Protein AF-A0A371Q7P5-F1 (afdb_monomer_lite)

pLDDT: mean 92.56, std 6.41, range [63.56, 97.62]

Secondary structure (DSSP, 8-state):
-EEEEEESSHHHHHHHHHHH---EEEEPTTS-EEEEE--SS-EEEEEE--SSTT-

Radius of gyration: 10.83 Å; chains: 1; bounding box: 24×18×30 Å

Structure (mmCIF, N/CA/C/O backbone):
data_AF-A0A371Q7P5-F1
#
_entry.id   AF-A0A371Q7P5-F1
#
loop_
_atom_site.group_PDB
_atom_site.id
_atom_site.type_symbol
_atom_site.label_atom_id
_atom_site.label_alt_id
_atom_site.label_comp_id
_atom_site.label_asym_id
_atom_site.label_entity_id
_atom_site.label_seq_id
_atom_site.pdbx_PDB_ins_code
_atom_site.Cartn_x
_atom_site.Cartn_y
_atom_site.Cartn_z
_atom_site.occupancy
_atom_site.B_iso_or_equiv
_atom_site.auth_seq_id
_atom_site.auth_comp_id
_atom_site.auth_asym_id
_atom_site.auth_atom_id
_atom_site.pdbx_PDB_model_num
ATOM 1 N N . MET A 1 1 ? -15.104 -2.101 7.073 1.00 90.50 1 MET A N 1
ATOM 2 C CA . MET A 1 1 ? -14.793 -1.401 5.804 1.00 90.50 1 MET A CA 1
ATOM 3 C C . MET A 1 1 ? -13.339 -1.677 5.452 1.00 90.50 1 MET A C 1
ATOM 5 O O . MET A 1 1 ? -12.550 -1.861 6.375 1.00 90.50 1 MET A O 1
ATOM 9 N N . ARG A 1 2 ? -12.995 -1.757 4.164 1.00 94.12 2 ARG A N 1
ATOM 10 C CA . ARG A 1 2 ? -11.621 -2.003 3.708 1.00 94.12 2 ARG A CA 1
ATOM 11 C C . ARG A 1 2 ? -11.191 -0.894 2.756 1.00 94.12 2 ARG A C 1
ATOM 13 O O . ARG A 1 2 ? -11.974 -0.533 1.884 1.00 94.12 2 ARG A O 1
ATOM 20 N N . VAL A 1 3 ? -9.993 -0.356 2.955 1.00 96.50 3 VAL A N 1
ATOM 21 C CA . VAL A 1 3 ? -9.436 0.746 2.161 1.00 96.50 3 VAL A CA 1
ATOM 22 C C . VAL A 1 3 ? -8.117 0.298 1.549 1.00 96.50 3 VAL A C 1
ATOM 24 O O . VAL A 1 3 ? -7.283 -0.277 2.247 1.00 96.50 3 VAL A O 1
ATOM 27 N N . LEU A 1 4 ? -7.942 0.571 0.257 1.00 96.62 4 LEU A N 1
ATOM 28 C CA . LEU A 1 4 ? -6.665 0.433 -0.430 1.00 96.62 4 LEU A CA 1
ATOM 29 C C . LEU A 1 4 ? -5.970 1.797 -0.450 1.00 96.62 4 LEU A C 1
ATOM 31 O O . LEU A 1 4 ? -6.506 2.757 -0.999 1.00 96.62 4 LEU A O 1
ATOM 35 N N . VAL A 1 5 ? -4.783 1.869 0.140 1.00 96.56 5 VAL A N 1
ATOM 36 C CA . VAL A 1 5 ? -3.893 3.028 0.083 1.00 96.56 5 VAL A CA 1
ATOM 37 C C . VAL A 1 5 ? -2.820 2.734 -0.958 1.00 96.56 5 VAL A C 1
ATOM 39 O O . VAL A 1 5 ? -2.045 1.792 -0.800 1.00 96.56 5 VAL A O 1
ATOM 42 N N . VAL A 1 6 ? -2.784 3.527 -2.026 1.00 95.94 6 VAL A N 1
ATOM 43 C CA . VAL A 1 6 ? -1.774 3.407 -3.083 1.00 95.94 6 VAL A CA 1
ATOM 44 C C . VAL A 1 6 ? -0.775 4.543 -2.934 1.00 95.94 6 VAL A C 1
ATOM 46 O O . VAL A 1 6 ? -1.161 5.709 -2.887 1.00 95.94 6 VAL A O 1
ATOM 49 N N . THR A 1 7 ? 0.501 4.193 -2.841 1.00 96.19 7 THR A N 1
ATOM 50 C CA . THR A 1 7 ? 1.615 5.131 -2.716 1.00 96.19 7 THR A CA 1
ATOM 51 C C . THR A 1 7 ? 2.539 5.024 -3.922 1.00 96.19 7 THR A C 1
ATOM 53 O O . THR A 1 7 ? 2.545 4.018 -4.640 1.00 96.19 7 THR A O 1
ATOM 56 N N . ALA A 1 8 ? 3.341 6.064 -4.142 1.00 95.44 8 ALA A N 1
ATOM 57 C CA . ALA A 1 8 ? 4.293 6.075 -5.241 1.00 95.44 8 ALA A CA 1
ATOM 58 C C . ALA A 1 8 ? 5.526 5.230 -4.911 1.00 95.44 8 ALA A C 1
ATOM 60 O O . ALA A 1 8 ? 6.056 4.536 -5.773 1.00 95.44 8 ALA A O 1
ATOM 61 N N . VAL A 1 9 ? 5.988 5.260 -3.659 1.00 95.19 9 VAL A N 1
ATOM 62 C CA . VAL A 1 9 ? 7.220 4.568 -3.253 1.00 95.19 9 VAL A CA 1
ATOM 63 C C . VAL A 1 9 ? 6.999 3.612 -2.083 1.00 95.19 9 VAL A C 1
ATOM 65 O O . VAL A 1 9 ? 6.098 3.790 -1.261 1.00 95.19 9 VAL A O 1
ATOM 68 N N . ALA A 1 10 ? 7.856 2.588 -1.986 1.00 96.00 10 ALA A N 1
ATOM 69 C CA . ALA A 1 10 ? 7.789 1.572 -0.931 1.00 96.00 10 ALA A CA 1
ATOM 70 C C . ALA A 1 10 ? 7.931 2.164 0.481 1.00 96.00 10 ALA A C 1
ATOM 72 O O . ALA A 1 10 ? 7.248 1.720 1.399 1.00 96.00 10 ALA A O 1
ATOM 73 N N . ALA A 1 11 ? 8.749 3.210 0.639 1.00 96.19 11 ALA A N 1
ATOM 74 C CA . ALA A 1 11 ? 8.938 3.883 1.923 1.00 96.19 11 ALA A CA 1
ATOM 75 C C . ALA A 1 11 ? 7.640 4.518 2.459 1.00 96.19 11 ALA A C 1
ATOM 77 O O . ALA A 1 11 ? 7.366 4.439 3.653 1.00 96.19 11 ALA A O 1
ATOM 78 N N . GLU A 1 12 ? 6.809 5.096 1.586 1.00 97.62 12 GLU A N 1
ATOM 79 C CA . GLU A 1 12 ? 5.504 5.656 1.965 1.00 97.62 12 GLU A CA 1
ATOM 80 C C . GLU A 1 12 ? 4.541 4.550 2.407 1.00 97.62 12 GLU A C 1
ATOM 82 O O . GLU A 1 12 ? 3.890 4.673 3.445 1.00 97.62 12 GLU A O 1
ATOM 87 N N . ARG A 1 13 ? 4.490 3.437 1.659 1.00 96.94 13 ARG A N 1
ATOM 88 C CA . ARG A 1 13 ? 3.693 2.256 2.020 1.00 96.94 13 ARG A CA 1
ATOM 89 C C . ARG A 1 13 ? 4.075 1.746 3.408 1.00 96.94 13 ARG A C 1
ATOM 91 O O . ARG A 1 13 ? 3.205 1.445 4.225 1.00 96.94 13 ARG A O 1
ATOM 98 N N . ASP A 1 14 ? 5.374 1.649 3.669 1.00 95.25 14 ASP A N 1
ATOM 99 C CA . ASP A 1 14 ? 5.892 1.137 4.933 1.00 95.25 14 ASP A CA 1
ATOM 100 C C . ASP A 1 14 ? 5.631 2.118 6.090 1.00 95.25 14 ASP A C 1
ATOM 102 O O . ASP A 1 14 ? 5.291 1.675 7.185 1.00 95.25 14 ASP A O 1
ATOM 106 N N . ALA A 1 15 ? 5.659 3.434 5.848 1.00 96.69 15 ALA A N 1
ATOM 107 C CA . ALA A 1 15 ? 5.265 4.441 6.836 1.00 96.69 15 ALA A CA 1
ATOM 108 C C . ALA A 1 15 ? 3.770 4.366 7.196 1.00 96.69 15 ALA A C 1
ATOM 110 O O . ALA A 1 15 ? 3.415 4.393 8.376 1.00 96.69 15 ALA A O 1
ATOM 111 N N . VAL A 1 16 ? 2.887 4.219 6.199 1.00 95.12 16 VAL A N 1
ATOM 112 C CA . VAL A 1 16 ? 1.445 4.020 6.434 1.00 95.12 16 VAL A CA 1
ATOM 113 C C . VAL A 1 16 ? 1.210 2.733 7.220 1.00 95.12 16 VAL A C 1
ATOM 115 O O . VAL A 1 16 ? 0.436 2.725 8.175 1.00 95.12 16 VAL A O 1
ATOM 118 N N . CYS A 1 17 ? 1.897 1.654 6.848 1.00 94.44 17 CYS A N 1
ATOM 119 C CA . CYS A 1 17 ? 1.822 0.396 7.573 1.00 94.44 17 CYS A CA 1
ATOM 120 C C . CYS A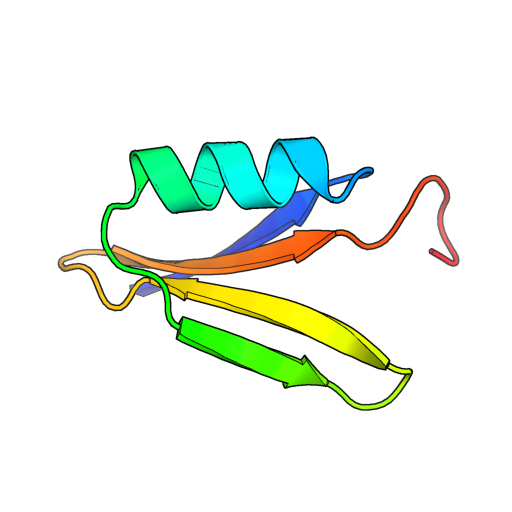 1 17 ? 2.282 0.544 9.035 1.00 94.44 17 CYS A C 1
ATOM 122 O O . CYS A 1 17 ? 1.560 0.131 9.939 1.00 94.44 17 CYS A O 1
ATOM 124 N N . ALA A 1 18 ? 3.420 1.199 9.286 1.00 94.06 18 ALA A N 1
ATOM 125 C CA . ALA A 1 18 ? 3.918 1.443 10.639 1.00 94.06 18 ALA A CA 1
ATOM 126 C C . ALA A 1 18 ? 2.919 2.241 11.495 1.00 94.06 18 ALA A C 1
ATOM 128 O O . ALA A 1 18 ? 2.726 1.931 12.669 1.00 94.06 18 ALA A O 1
ATOM 129 N N . ALA A 1 19 ? 2.234 3.224 10.903 1.00 93.62 19 ALA A N 1
ATOM 130 C CA . ALA A 1 19 ? 1.178 3.979 11.576 1.00 93.62 19 ALA A CA 1
ATOM 131 C C . ALA A 1 19 ? -0.084 3.137 11.853 1.00 93.62 19 ALA A C 1
ATOM 133 O O . ALA A 1 19 ? -0.789 3.386 12.829 1.00 93.62 19 ALA A O 1
ATOM 134 N N . ALA A 1 20 ? -0.368 2.136 11.014 1.00 90.88 20 ALA A N 1
ATOM 135 C CA . ALA A 1 20 ? -1.505 1.229 11.165 1.00 90.88 20 ALA A CA 1
ATOM 136 C C . ALA A 1 20 ? -1.272 0.107 12.199 1.00 90.88 20 ALA A C 1
ATOM 138 O O . ALA A 1 20 ? -2.225 -0.576 12.582 1.00 90.88 20 ALA A O 1
ATOM 139 N N . GLY A 1 21 ? -0.032 -0.083 12.662 1.00 88.19 21 GLY A N 1
ATOM 140 C CA . GLY A 1 21 ? 0.355 -1.125 13.611 1.00 88.19 21 GLY A CA 1
ATOM 141 C C . GLY A 1 21 ? 0.889 -2.377 12.914 1.00 88.19 21 GLY A C 1
ATOM 142 O O . GLY A 1 21 ? 1.777 -2.303 12.068 1.00 88.19 21 GLY A O 1
ATOM 143 N N . THR A 1 22 ? 0.398 -3.556 13.298 1.00 89.44 22 THR A N 1
ATOM 144 C CA . THR A 1 22 ? 0.854 -4.820 12.704 1.00 89.44 22 THR A CA 1
ATOM 145 C C . THR A 1 22 ? 0.322 -4.966 11.281 1.00 89.44 22 THR A C 1
ATOM 147 O O . THR A 1 22 ? -0.894 -5.028 11.080 1.00 89.44 22 THR A O 1
ATOM 150 N N . CYS A 1 23 ? 1.229 -5.095 10.309 1.00 94.19 23 CYS A N 1
ATOM 151 C CA . CYS A 1 23 ? 0.871 -5.513 8.959 1.00 94.19 23 CYS A CA 1
ATOM 152 C C . CYS A 1 23 ? 1.527 -6.829 8.573 1.00 94.19 23 CYS A C 1
ATOM 154 O O . CYS A 1 23 ? 2.700 -7.068 8.857 1.00 94.19 23 CYS A O 1
ATOM 156 N N . GLU A 1 24 ? 0.788 -7.618 7.811 1.00 95.88 24 GLU A N 1
ATOM 157 C CA . GLU A 1 24 ? 1.307 -8.781 7.104 1.00 95.88 24 GLU A CA 1
ATOM 158 C C . GLU A 1 24 ? 1.701 -8.392 5.678 1.00 95.88 24 GLU A C 1
ATOM 160 O O . GLU A 1 24 ? 1.108 -7.492 5.078 1.00 95.88 24 GLU A O 1
ATOM 165 N N . GLU A 1 25 ? 2.712 -9.057 5.126 1.00 95.81 25 GLU A N 1
ATOM 166 C CA . GLU A 1 25 ? 3.079 -8.911 3.719 1.00 95.81 25 GLU A CA 1
ATOM 167 C C . GLU A 1 25 ? 2.367 -9.969 2.876 1.00 95.81 25 GLU A C 1
ATOM 169 O O . GLU A 1 25 ? 2.301 -11.137 3.254 1.00 95.81 25 GLU A O 1
ATOM 174 N N . ALA A 1 26 ? 1.869 -9.567 1.711 1.00 96.00 26 ALA A N 1
ATOM 175 C CA . ALA A 1 26 ? 1.380 -10.469 0.682 1.00 96.00 26 ALA A CA 1
ATOM 176 C C . ALA A 1 26 ? 1.939 -10.048 -0.679 1.00 96.00 26 ALA A C 1
ATOM 178 O O . ALA A 1 26 ? 1.876 -8.876 -1.050 1.00 96.00 26 ALA A O 1
ATOM 179 N N . VAL A 1 27 ? 2.455 -11.009 -1.440 1.00 96.44 27 VAL A N 1
ATOM 180 C CA . VAL A 1 27 ? 2.905 -10.772 -2.816 1.00 96.44 27 VAL A CA 1
ATOM 181 C C . VAL A 1 27 ? 1.720 -10.945 -3.760 1.00 96.44 27 VAL A C 1
ATOM 183 O O . VAL A 1 27 ? 1.019 -11.956 -3.717 1.00 96.44 27 VAL A O 1
ATOM 186 N N . LEU A 1 28 ? 1.487 -9.948 -4.607 1.00 93.81 28 LEU A N 1
ATOM 187 C CA . LEU A 1 28 ? 0.454 -9.961 -5.634 1.00 93.81 28 LEU A CA 1
ATOM 188 C C . LEU A 1 28 ? 1.012 -10.468 -6.972 1.00 93.81 28 LEU A C 1
ATOM 190 O O . LEU A 1 28 ? 2.222 -10.393 -7.217 1.00 93.81 28 LEU A O 1
ATOM 194 N N . PRO A 1 29 ? 0.141 -10.937 -7.885 1.00 92.75 29 PRO A N 1
ATOM 195 C CA . PRO A 1 29 ? 0.518 -11.124 -9.281 1.00 92.75 29 PRO A CA 1
ATOM 196 C C . PRO A 1 29 ? 1.174 -9.853 -9.839 1.00 92.75 29 PRO A C 1
ATOM 198 O O . PRO A 1 29 ? 0.734 -8.744 -9.547 1.00 92.75 29 PRO A O 1
ATOM 201 N N . GLY A 1 30 ? 2.250 -10.012 -10.608 1.00 87.88 30 GLY A N 1
ATOM 202 C CA . GLY A 1 30 ? 3.081 -8.885 -11.051 1.00 87.88 30 GLY A CA 1
ATOM 203 C C . GLY A 1 30 ? 4.205 -8.505 -10.079 1.00 87.88 30 GLY A C 1
ATOM 204 O O . GLY A 1 30 ? 4.966 -7.593 -10.372 1.00 87.88 30 GLY A O 1
ATOM 205 N N . GLY A 1 31 ? 4.355 -9.215 -8.953 1.00 91.00 31 GLY A N 1
ATOM 206 C CA . GLY A 1 31 ? 5.490 -9.053 -8.035 1.00 91.00 31 GLY A CA 1
ATOM 207 C C . GLY A 1 31 ? 5.350 -7.893 -7.048 1.00 91.00 31 GLY A C 1
ATOM 208 O O . GLY A 1 31 ? 6.263 -7.636 -6.265 1.00 91.00 31 GLY A O 1
ATOM 209 N N . TYR A 1 32 ? 4.208 -7.206 -7.048 1.00 92.25 32 TYR A N 1
ATOM 210 C CA . TYR A 1 32 ? 3.938 -6.128 -6.109 1.00 92.2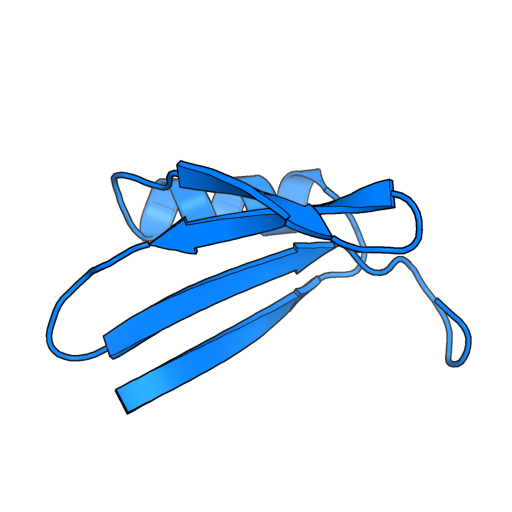5 32 TYR A CA 1
ATOM 211 C C . TYR A 1 32 ? 3.788 -6.652 -4.679 1.00 92.25 32 TYR A C 1
ATOM 213 O O . TYR A 1 32 ? 3.100 -7.642 -4.431 1.00 92.25 32 TYR A O 1
ATOM 221 N N . ALA A 1 33 ? 4.377 -5.941 -3.721 1.00 95.81 33 ALA A N 1
ATOM 222 C CA . ALA A 1 33 ? 4.257 -6.260 -2.303 1.00 95.81 33 ALA A CA 1
ATOM 223 C C . ALA A 1 33 ? 3.163 -5.406 -1.640 1.00 95.81 33 ALA A C 1
ATOM 225 O O . ALA A 1 33 ? 3.295 -4.183 -1.509 1.00 95.81 33 ALA A O 1
ATOM 226 N N . LEU A 1 34 ? 2.099 -6.075 -1.196 1.00 97.06 34 LEU A N 1
ATOM 227 C CA . LEU A 1 34 ? 0.980 -5.516 -0.445 1.00 97.06 34 LEU A CA 1
ATOM 228 C C . LEU A 1 34 ? 1.237 -5.649 1.062 1.00 97.06 34 LEU A C 1
ATOM 230 O O . LEU A 1 34 ? 1.563 -6.732 1.544 1.00 97.06 34 LEU A O 1
ATOM 234 N N . ARG A 1 35 ? 1.041 -4.570 1.821 1.00 97.50 35 ARG A N 1
ATOM 235 C CA . ARG A 1 35 ? 1.020 -4.586 3.293 1.00 97.50 35 ARG A CA 1
ATOM 236 C C . ARG A 1 35 ? -0.426 -4.579 3.769 1.00 97.50 35 ARG A C 1
ATOM 238 O O . ARG A 1 35 ? -1.189 -3.704 3.376 1.00 97.50 35 ARG A O 1
ATOM 245 N N . ARG A 1 36 ? -0.812 -5.521 4.622 1.00 96.50 36 ARG A N 1
ATOM 246 C CA . ARG A 1 36 ? -2.185 -5.676 5.106 1.00 96.50 36 ARG A CA 1
ATOM 247 C C . ARG A 1 36 ? -2.271 -5.455 6.608 1.00 96.50 36 ARG A C 1
ATOM 249 O O . ARG A 1 36 ? -1.751 -6.268 7.362 1.00 96.50 36 ARG A O 1
ATOM 256 N N . ALA A 1 37 ? -2.995 -4.425 7.033 1.00 94.50 37 ALA A N 1
ATOM 257 C CA . ALA A 1 37 ? -3.317 -4.173 8.434 1.00 94.50 37 ALA A CA 1
ATOM 258 C C . ALA A 1 37 ? -4.784 -4.533 8.717 1.00 94.50 37 ALA A C 1
ATOM 260 O O . ALA A 1 37 ? -5.721 -3.890 8.231 1.00 94.50 37 ALA A O 1
ATOM 261 N N . SER A 1 38 ? -4.994 -5.568 9.528 1.00 88.56 38 SER A N 1
ATOM 262 C CA . SER A 1 38 ? -6.324 -6.054 9.918 1.00 88.56 38 SER A CA 1
ATOM 263 C C . SER A 1 38 ? -6.829 -5.344 11.180 1.00 88.56 38 SER A C 1
ATOM 265 O O . SER A 1 38 ? -7.117 -5.980 12.192 1.00 88.56 38 SER A O 1
ATOM 267 N 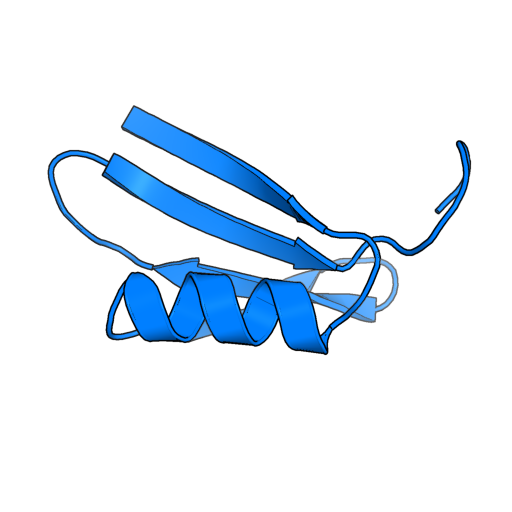N . A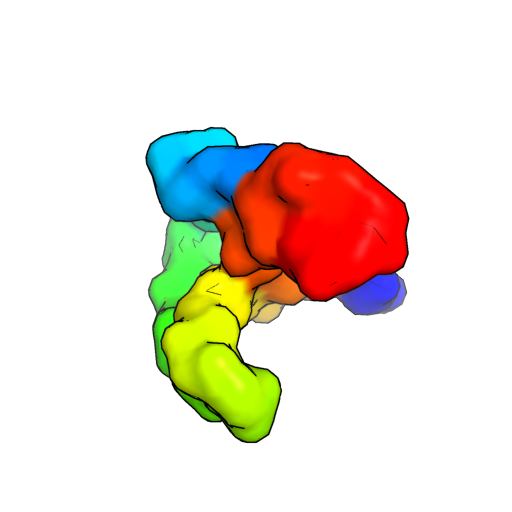LA A 1 39 ? -6.922 -4.014 11.130 1.00 82.25 39 ALA A N 1
ATOM 268 C CA . ALA A 1 39 ? -7.450 -3.199 12.224 1.00 82.25 39 ALA A CA 1
ATOM 269 C C . ALA A 1 39 ? -8.984 -3.044 12.147 1.00 82.25 39 ALA A C 1
ATOM 271 O O . ALA A 1 39 ? -9.608 -3.206 11.094 1.00 82.25 39 ALA A O 1
ATOM 272 N N . ARG A 1 40 ? -9.615 -2.726 13.285 1.00 84.25 40 ARG A N 1
ATOM 273 C CA . ARG A 1 40 ? -11.029 -2.316 13.364 1.00 84.25 40 ARG A CA 1
ATOM 274 C C . ARG A 1 40 ? -11.107 -0.838 13.768 1.00 84.25 40 ARG A C 1
ATOM 276 O O . ARG A 1 40 ? -10.297 -0.416 14.586 1.00 84.25 40 ARG A O 1
ATOM 283 N N . PRO A 1 41 ? -12.074 -0.060 13.242 1.00 89.31 41 PRO A N 1
ATOM 284 C CA . PRO A 1 41 ? -13.177 -0.474 12.360 1.00 89.31 41 PRO A CA 1
ATOM 285 C C . PRO A 1 41 ? -12.812 -0.554 10.862 1.00 89.31 41 PRO A C 1
ATOM 287 O O . PRO A 1 41 ? -13.622 -1.027 10.054 1.00 89.31 41 PRO A O 1
ATOM 290 N N . VAL A 1 42 ? -11.610 -0.108 10.485 1.00 90.69 42 VAL A N 1
ATOM 291 C CA . VAL A 1 42 ? -11.137 -0.054 9.095 1.00 90.69 42 VAL A CA 1
ATOM 292 C C . VAL A 1 42 ? -9.897 -0.924 8.928 1.00 90.69 42 VAL A C 1
ATOM 294 O O . VAL A 1 42 ? -8.891 -0.699 9.594 1.00 90.69 42 VAL A O 1
ATOM 297 N N . ALA A 1 43 ? -9.970 -1.880 8.004 1.00 94.25 43 ALA A N 1
ATOM 298 C CA . ALA A 1 43 ? -8.809 -2.636 7.552 1.00 94.25 43 ALA A CA 1
ATOM 299 C C . ALA A 1 43 ? -8.132 -1.902 6.388 1.00 94.25 43 ALA A C 1
ATOM 301 O O . ALA A 1 43 ? -8.822 -1.387 5.501 1.00 94.25 43 ALA A O 1
ATOM 302 N N . LEU A 1 44 ? -6.801 -1.894 6.373 1.00 96.81 44 LEU A N 1
ATOM 303 C CA . LEU A 1 44 ? -6.003 -1.255 5.330 1.00 96.81 44 LEU A CA 1
ATOM 304 C C . LEU A 1 44 ? -5.250 -2.306 4.520 1.00 96.81 44 LEU A C 1
ATOM 306 O O . LEU A 1 44 ? -4.639 -3.214 5.081 1.00 96.81 44 LEU A O 1
ATOM 310 N N . ASP A 1 45 ? -5.270 -2.144 3.206 1.00 97.19 45 ASP A N 1
ATOM 311 C CA . ASP A 1 45 ? -4.272 -2.711 2.309 1.00 97.19 45 ASP A CA 1
ATOM 312 C C . ASP A 1 45 ? -3.445 -1.542 1.759 1.00 97.19 45 ASP A C 1
ATOM 314 O O . ASP A 1 45 ? -4.006 -0.528 1.351 1.00 97.19 45 ASP A O 1
ATOM 318 N N . VAL A 1 46 ? -2.120 -1.649 1.775 1.00 97.44 46 VAL A N 1
ATOM 319 C CA . VAL A 1 46 ? -1.204 -0.576 1.372 1.00 97.44 46 VAL A CA 1
ATOM 320 C C . VAL A 1 46 ? -0.265 -1.112 0.301 1.00 97.44 46 VAL A C 1
ATOM 322 O O . VAL A 1 46 ? 0.424 -2.113 0.510 1.00 97.44 46 VAL A O 1
ATOM 325 N N . LEU A 1 47 ? -0.232 -0.447 -0.848 1.00 97.25 47 LEU A N 1
ATOM 326 C CA . LEU A 1 47 ? 0.508 -0.852 -2.037 1.00 97.25 47 LEU A CA 1
ATOM 327 C C . LEU A 1 47 ? 1.394 0.301 -2.508 1.00 97.25 47 LEU A C 1
ATOM 329 O O . LEU A 1 47 ? 0.911 1.417 -2.641 1.00 97.25 47 LEU A O 1
ATOM 333 N N . ALA A 1 48 ? 2.657 0.016 -2.821 1.00 96.69 48 ALA A N 1
ATOM 334 C CA . ALA A 1 48 ? 3.490 0.935 -3.589 1.00 96.69 48 ALA A CA 1
ATOM 335 C C . ALA A 1 48 ? 3.409 0.542 -5.067 1.00 96.69 48 ALA A C 1
ATOM 337 O O . ALA A 1 48 ? 3.888 -0.534 -5.426 1.00 96.69 48 ALA A O 1
ATOM 338 N N . ALA A 1 49 ? 2.776 1.381 -5.887 1.00 94.38 49 ALA A N 1
ATOM 339 C CA . ALA A 1 49 ? 2.563 1.107 -7.309 1.00 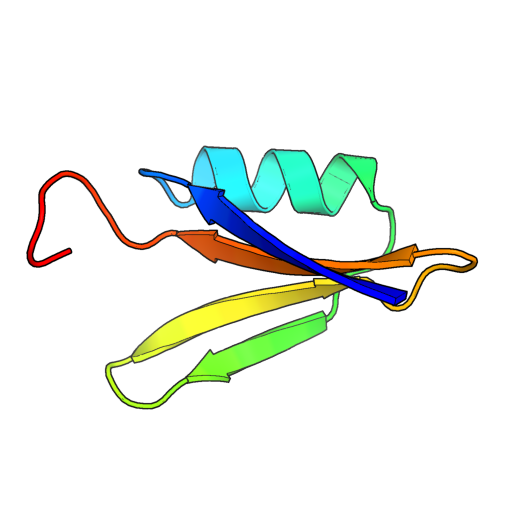94.38 49 ALA A CA 1
ATOM 340 C C . ALA A 1 49 ? 3.610 1.785 -8.208 1.00 94.38 49 ALA A C 1
ATOM 342 O O . ALA A 1 49 ? 3.859 1.323 -9.307 1.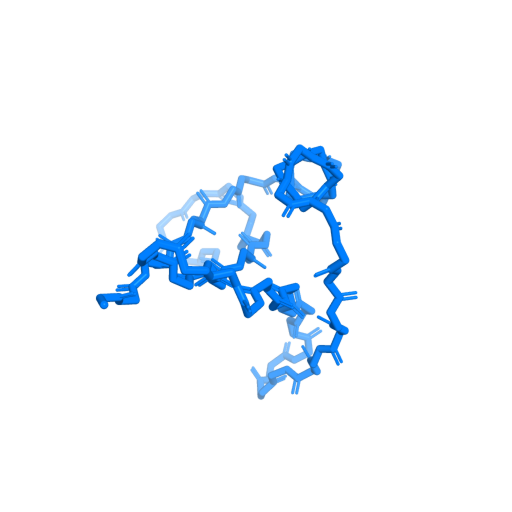00 94.38 49 ALA A O 1
ATOM 343 N N . GLY A 1 50 ? 4.312 2.816 -7.730 1.00 92.19 50 GLY A N 1
ATOM 344 C CA . GLY A 1 50 ? 5.217 3.610 -8.567 1.00 92.19 50 GLY A CA 1
ATOM 345 C C . GLY A 1 50 ? 4.588 4.932 -9.008 1.00 92.19 50 GLY A C 1
ATOM 346 O O . GLY A 1 50 ? 3.522 5.329 -8.539 1.00 92.19 50 GLY A O 1
ATOM 347 N N . VAL A 1 51 ? 5.279 5.649 -9.896 1.00 91.12 51 VAL A N 1
ATOM 348 C CA . VAL A 1 51 ? 4.845 6.957 -10.410 1.00 91.12 51 VAL A CA 1
ATOM 349 C C . VAL A 1 51 ? 4.370 6.810 -11.852 1.00 91.12 51 VAL A C 1
ATOM 351 O O . VAL A 1 51 ? 5.130 6.372 -12.713 1.00 91.12 51 VAL A O 1
ATOM 354 N N . GLY A 1 52 ? 3.145 7.255 -12.129 1.00 88.44 52 GLY A N 1
ATOM 355 C CA . GLY A 1 52 ? 2.583 7.325 -13.478 1.00 88.44 52 GLY A CA 1
ATOM 356 C C . GLY A 1 52 ? 1.315 6.484 -13.652 1.00 88.44 52 GLY A C 1
ATOM 357 O O . GLY A 1 52 ? 0.967 5.692 -12.785 1.00 88.44 52 GLY A O 1
ATOM 358 N N . PRO A 1 53 ? 0.598 6.658 -14.774 1.00 74.94 53 PRO A N 1
ATOM 359 C CA . PRO A 1 53 ? -0.703 6.022 -14.997 1.00 74.94 53 PRO A CA 1
ATOM 360 C C . PRO A 1 53 ? -0.625 4.517 -15.297 1.00 74.94 53 PRO A C 1
ATOM 362 O O . PRO A 1 53 ? -1.652 3.848 -15.283 1.00 74.94 53 PRO A O 1
ATOM 365 N N . ALA A 1 54 ? 0.569 4.003 -15.604 1.00 72.75 54 ALA A N 1
ATOM 366 C CA . ALA A 1 54 ? 0.824 2.589 -15.889 1.00 72.75 54 ALA A CA 1
ATOM 367 C C . ALA A 1 54 ? 1.649 1.898 -14.788 1.00 72.75 54 ALA A C 1
ATOM 369 O O . ALA A 1 54 ? 2.142 0.794 -15.014 1.00 72.75 54 ALA A O 1
ATOM 370 N N . ALA A 1 55 ? 1.851 2.585 -13.660 1.00 63.56 55 ALA A N 1
ATOM 371 C CA . ALA A 1 55 ? 2.577 2.078 -12.506 1.00 63.56 55 ALA A CA 1
ATOM 372 C C . ALA A 1 55 ? 1.665 1.188 -11.645 1.00 63.56 55 ALA A C 1
ATOM 374 O O . ALA A 1 55 ? 0.500 1.596 -11.422 1.00 63.56 55 ALA A O 1
#

Organism: Streptomyces inhibens (NCBI:txid2293571)

Foldseek 3Di:
DEDEAEAADPVVLVVVLVVLPDWDWDADPVRWIWTWRPDPPYTYIYTNPHDDPND

Sequence (55 aa):
MRVLVVTAVAAERDAVCAAAGTCEEAVLPGGYALRRASARPVALDVLAAGVGPAA